Protein AF-A0A7C2Y755-F1 (afdb_monomer)

Radius of gyration: 30.46 Å; Cα contacts (8 Å, |Δi|>4): 102; chains: 1; bounding box: 66×28×91 Å

Foldseek 3Di:
DDDDDDDDDDDDDDDDDDPDPPDDPDDPPPPPVPPPPPQQALQNVCVVVVVCVALNDPSPGDLQAHRLPQVLVPDDLVCVLVCQQCVPVVCVVDPVSVVRPVSNPPRDRDHPNVDDPSNSSNNSVVSNVD

Solvent-accessible surface area (backbone atoms only — not comparable to full-atom values): 8254 Å² total; per-residue (Å²): 135,92,84,85,86,81,83,86,83,82,82,88,82,88,87,81,91,77,96,79,87,81,74,75,78,84,75,65,98,74,63,76,86,73,64,70,83,70,80,63,48,39,67,53,48,39,59,76,69,47,48,38,80,30,18,18,75,95,28,68,24,45,91,57,26,66,53,44,57,56,35,50,83,81,44,54,82,86,52,47,62,57,37,46,37,35,36,70,64,49,31,75,79,32,70,68,47,42,57,53,45,62,75,27,60,91,54,71,78,73,62,48,64,85,53,52,69,70,54,48,52,46,30,52,59,49,43,50,74,67

Sequence (130 aa):
MRVARNLAGGMALAVVMACAQNQPPARPFNSRADAGAQSLTAKGIYEEWGCGTCHGANGAGSPQGPALKNLAAHWQREALPGYLKAPAAARAGDERLKKLSQRYYPITMPAFDSLDRTALETLVDSLLTW

Secondary structure (DSSP, 8-state):
---PPP----------------------TT-GGG-------HHHHHHHTTTHHHH-GGG--BTTB---TTGGGT--TTTHHHHHH-HHHHHHH-HHHHHHHHHTTT--PPP-TTS-HHHHHHHHHHHTT-

Structure (mmCIF, N/CA/C/O backbone):
data_AF-A0A7C2Y755-F1
#
_entry.id   AF-A0A7C2Y755-F1
#
loop_
_atom_site.group_PDB
_atom_site.id
_atom_site.type_symbol
_atom_site.label_atom_id
_atom_site.label_alt_id
_atom_site.label_comp_id
_atom_site.label_asym_id
_atom_site.label_entity_id
_atom_site.label_seq_id
_atom_site.pdbx_PDB_ins_code
_atom_site.Cartn_x
_atom_site.Cartn_y
_atom_site.Cartn_z
_atom_site.occupancy
_atom_site.B_iso_or_equiv
_atom_site.auth_seq_id
_atom_site.auth_comp_id
_atom_site.auth_asym_id
_atom_site.auth_atom_id
_atom_site.pdbx_PDB_model_num
ATOM 1 N N . MET A 1 1 ? 52.361 -6.422 76.709 1.00 41.31 1 MET A N 1
ATOM 2 C CA . MET A 1 1 ? 52.195 -6.567 75.245 1.00 41.31 1 MET A CA 1
ATOM 3 C C . MET A 1 1 ? 51.026 -7.508 74.976 1.00 41.31 1 MET A C 1
ATOM 5 O O . MET A 1 1 ? 50.787 -8.402 75.771 1.00 41.31 1 MET A O 1
ATOM 9 N N . ARG A 1 2 ? 50.267 -7.189 73.924 1.00 47.16 2 ARG A N 1
ATOM 10 C CA . ARG A 1 2 ? 48.987 -7.740 73.433 1.00 47.16 2 ARG A CA 1
ATOM 11 C C . ARG A 1 2 ? 48.885 -9.275 73.453 1.00 47.16 2 ARG A C 1
ATOM 13 O O . ARG A 1 2 ? 49.845 -9.884 73.017 1.00 47.16 2 ARG A O 1
ATOM 20 N N . VAL A 1 3 ? 47.707 -9.833 73.776 1.00 47.28 3 VAL A N 1
ATOM 21 C CA . VAL A 1 3 ? 46.895 -10.704 72.882 1.00 47.28 3 VAL A CA 1
ATOM 22 C C . VAL A 1 3 ? 45.419 -10.618 73.320 1.00 47.28 3 VAL A C 1
ATOM 24 O O . VAL A 1 3 ? 45.111 -10.615 74.509 1.00 47.28 3 VAL A O 1
ATOM 27 N N . ALA A 1 4 ? 44.530 -10.449 72.339 1.00 45.28 4 ALA A N 1
ATOM 28 C CA . ALA A 1 4 ? 43.123 -10.077 72.464 1.00 45.28 4 ALA A CA 1
ATOM 29 C C . ALA A 1 4 ? 42.179 -11.258 72.778 1.00 45.28 4 ALA A C 1
ATOM 31 O O . ALA A 1 4 ? 42.452 -12.404 72.433 1.00 45.28 4 ALA A O 1
ATOM 32 N N . ARG A 1 5 ? 41.057 -10.930 73.438 1.00 51.47 5 ARG A N 1
ATOM 33 C CA . ARG A 1 5 ? 39.976 -11.826 73.888 1.00 51.47 5 ARG A CA 1
ATOM 34 C C . ARG A 1 5 ? 39.064 -12.246 72.730 1.00 51.47 5 ARG A C 1
ATOM 36 O O . ARG A 1 5 ? 38.705 -11.421 71.895 1.00 51.47 5 ARG A O 1
ATOM 43 N N . ASN A 1 6 ? 38.679 -13.522 72.745 1.00 40.22 6 ASN A N 1
ATOM 44 C CA . ASN A 1 6 ? 37.761 -14.152 71.800 1.00 40.22 6 ASN A CA 1
ATOM 45 C C . ASN A 1 6 ? 36.290 -13.756 72.011 1.00 40.22 6 ASN A C 1
ATOM 47 O O . ASN A 1 6 ? 35.878 -13.324 73.087 1.00 40.22 6 ASN A O 1
ATOM 51 N N . LEU A 1 7 ? 35.563 -13.943 70.911 1.00 48.41 7 LEU A N 1
ATOM 52 C CA . LEU A 1 7 ? 34.204 -13.567 70.547 1.00 48.41 7 LEU A CA 1
ATOM 53 C C . LEU A 1 7 ? 33.120 -13.714 71.630 1.00 48.41 7 LEU A C 1
ATOM 55 O O . LEU A 1 7 ? 32.963 -14.761 72.255 1.00 48.41 7 LEU A O 1
ATOM 59 N N . ALA A 1 8 ? 32.305 -12.662 71.740 1.00 46.12 8 ALA A N 1
ATOM 60 C CA . ALA A 1 8 ? 31.021 -12.655 72.423 1.00 46.12 8 ALA A CA 1
ATOM 61 C C . ALA A 1 8 ? 29.944 -13.335 71.561 1.00 46.12 8 ALA A C 1
ATOM 63 O O . ALA A 1 8 ? 29.762 -12.994 70.391 1.00 46.12 8 ALA A O 1
ATOM 64 N N . GLY A 1 9 ? 29.223 -14.278 72.166 1.00 39.53 9 GLY A N 1
ATOM 65 C CA . GLY A 1 9 ? 27.910 -14.721 71.710 1.00 39.53 9 GLY A CA 1
ATOM 66 C C . GLY A 1 9 ? 26.788 -13.907 72.361 1.00 39.53 9 GLY A C 1
ATOM 67 O O . GLY A 1 9 ? 27.020 -13.193 73.334 1.00 39.53 9 GLY A O 1
ATOM 68 N N . GLY A 1 10 ? 25.565 -14.085 71.853 1.00 39.84 10 GLY A N 1
ATOM 69 C CA . GLY A 1 10 ? 24.343 -13.804 72.618 1.00 39.84 10 GLY A CA 1
ATOM 70 C C . GLY A 1 10 ? 23.380 -12.770 72.033 1.00 39.84 10 GLY A C 1
ATOM 71 O O . GLY A 1 10 ? 23.304 -11.659 72.527 1.00 39.84 10 GLY A O 1
ATOM 72 N N . MET A 1 11 ? 22.640 -13.184 71.000 1.00 45.84 11 MET A N 1
ATOM 73 C CA . MET A 1 11 ? 21.167 -13.244 70.942 1.00 45.84 11 MET A CA 1
ATOM 74 C C . MET A 1 11 ? 20.287 -12.056 71.409 1.00 45.84 11 MET A C 1
ATOM 76 O O . MET A 1 11 ? 20.231 -11.736 72.590 1.00 45.84 11 MET A O 1
ATOM 80 N N . ALA A 1 12 ? 19.410 -11.653 70.468 1.00 46.47 12 ALA A N 1
ATOM 81 C CA . ALA A 1 12 ? 18.065 -11.068 70.630 1.00 46.47 12 ALA A CA 1
ATOM 82 C C . ALA A 1 12 ? 17.986 -9.620 71.171 1.00 46.47 12 ALA A C 1
ATOM 84 O O . ALA A 1 12 ? 18.819 -9.188 71.943 1.00 46.47 12 ALA A O 1
ATOM 85 N N . LEU A 1 13 ? 17.030 -8.766 70.801 1.00 46.03 13 LEU A N 1
ATOM 86 C CA . LEU A 1 13 ? 15.632 -8.959 70.430 1.00 46.03 13 LEU A CA 1
ATOM 87 C C . LEU A 1 13 ? 15.156 -7.708 69.642 1.00 46.03 13 LEU A C 1
ATOM 89 O O . LEU A 1 13 ? 15.768 -6.648 69.722 1.00 46.03 13 LEU A O 1
ATOM 93 N N . ALA A 1 14 ? 14.071 -7.877 68.886 1.00 52.50 14 ALA A N 1
ATOM 94 C CA . ALA A 1 14 ? 13.367 -6.944 67.997 1.00 52.50 14 ALA A CA 1
ATOM 95 C C . ALA A 1 14 ? 13.251 -5.463 68.423 1.00 52.50 14 ALA A C 1
ATOM 97 O O . ALA A 1 14 ? 13.176 -5.174 69.612 1.00 52.50 14 ALA A O 1
ATOM 98 N N . VAL A 1 15 ? 13.062 -4.566 67.436 1.00 50.28 15 VAL A N 1
ATOM 99 C CA . VAL A 1 15 ? 11.902 -3.643 67.327 1.00 50.28 15 VAL A CA 1
ATOM 100 C C . VAL A 1 15 ? 12.012 -2.752 66.064 1.00 50.28 15 VAL A C 1
ATOM 102 O O . VAL A 1 15 ? 13.101 -2.371 65.653 1.00 50.28 15 VAL A O 1
ATOM 105 N N . VAL A 1 16 ? 10.839 -2.459 65.479 1.00 53.97 16 VAL A N 1
ATOM 106 C CA . VAL A 1 16 ? 10.461 -1.473 64.433 1.00 53.97 16 VAL A CA 1
ATOM 107 C C . VAL A 1 16 ? 10.898 -1.648 62.962 1.00 53.97 16 VAL A C 1
ATOM 109 O O . VAL A 1 16 ? 11.884 -1.110 62.481 1.00 53.97 16 VAL A O 1
ATOM 112 N N . MET A 1 17 ? 10.032 -2.321 62.197 1.00 56.97 17 MET A N 1
ATOM 113 C CA . MET A 1 17 ? 9.113 -1.683 61.234 1.00 56.97 17 MET A CA 1
ATOM 114 C C . MET A 1 17 ? 9.602 -0.393 60.537 1.00 56.97 17 MET A C 1
ATOM 116 O O . MET A 1 17 ? 9.422 0.708 61.049 1.00 56.97 17 MET A O 1
ATOM 120 N N . ALA A 1 18 ? 10.083 -0.533 59.300 1.00 49.78 18 ALA A N 1
ATOM 121 C CA . ALA A 1 18 ? 10.027 0.522 58.290 1.00 49.78 18 ALA A CA 1
ATOM 122 C C . ALA A 1 18 ? 9.823 -0.105 56.901 1.00 49.78 18 ALA A C 1
ATOM 124 O O . ALA A 1 18 ? 10.747 -0.616 56.268 1.00 49.78 18 ALA A O 1
ATOM 125 N N . CYS A 1 19 ? 8.575 -0.077 56.434 1.00 49.06 19 CYS A N 1
ATOM 126 C CA . CYS A 1 19 ? 8.220 -0.315 55.043 1.00 49.06 19 CYS A CA 1
ATOM 127 C C . CYS A 1 19 ? 8.788 0.830 54.193 1.00 49.06 19 CYS A C 1
ATOM 129 O O . CYS A 1 19 ? 8.188 1.897 54.127 1.00 49.06 19 CYS A O 1
ATOM 131 N N . ALA A 1 20 ? 9.937 0.632 53.552 1.00 58.41 20 ALA A N 1
ATOM 132 C CA . ALA A 1 20 ? 10.435 1.548 52.526 1.00 58.41 20 ALA A CA 1
ATOM 133 C C . ALA A 1 20 ? 11.322 0.812 51.514 1.00 58.41 20 ALA A C 1
ATOM 135 O O . ALA A 1 20 ? 12.479 1.150 51.302 1.00 58.41 20 ALA A O 1
ATOM 136 N N . GLN A 1 21 ? 10.769 -0.220 50.882 1.00 60.09 21 GLN A N 1
ATOM 137 C CA . GLN A 1 21 ? 11.301 -0.761 49.633 1.00 60.09 21 GLN A CA 1
ATOM 138 C C . GLN A 1 21 ? 10.159 -0.781 48.627 1.00 60.09 21 GLN A C 1
ATOM 140 O O . GLN A 1 21 ? 9.578 -1.817 48.330 1.00 60.09 21 GLN A O 1
ATOM 145 N N . ASN A 1 22 ? 9.791 0.408 48.155 1.00 61.28 22 ASN A N 1
ATOM 146 C CA . ASN A 1 22 ? 8.953 0.544 46.973 1.00 61.28 22 ASN A CA 1
ATOM 147 C C . ASN A 1 22 ? 9.632 1.485 45.980 1.00 61.28 22 ASN A C 1
ATOM 149 O O . ASN A 1 22 ? 9.126 2.554 45.649 1.00 61.28 22 ASN A O 1
ATOM 153 N N . GLN A 1 23 ? 10.832 1.100 45.549 1.00 61.12 23 GLN A N 1
ATOM 154 C CA . GLN A 1 23 ? 11.401 1.643 44.325 1.00 61.12 23 GLN A CA 1
ATOM 155 C C . GLN A 1 23 ? 10.918 0.741 43.184 1.00 61.12 23 GLN A C 1
ATOM 157 O O . GLN A 1 23 ? 11.340 -0.417 43.130 1.00 61.12 23 GLN A O 1
ATOM 162 N N . PRO A 1 24 ? 10.021 1.205 42.291 1.00 62.00 24 PRO A N 1
ATOM 163 C CA . PRO A 1 24 ? 9.752 0.461 41.070 1.00 62.00 24 PRO A CA 1
ATOM 164 C C . PRO A 1 24 ? 11.059 0.356 40.269 1.00 62.00 24 PRO A C 1
ATOM 166 O O . PRO A 1 24 ? 11.867 1.294 40.303 1.00 62.00 24 PRO A O 1
ATOM 169 N N . PRO A 1 25 ? 11.298 -0.759 39.557 1.00 58.16 25 PRO A N 1
ATOM 170 C CA . PRO A 1 25 ? 12.499 -0.890 38.749 1.00 58.16 25 PRO A CA 1
ATOM 171 C C . PRO A 1 25 ? 12.559 0.267 37.748 1.00 58.16 25 PRO A C 1
ATOM 173 O O . PRO A 1 25 ? 11.558 0.607 37.110 1.00 58.16 25 PRO A O 1
ATOM 176 N N . ALA A 1 26 ? 13.737 0.880 37.632 1.00 58.91 26 ALA A N 1
ATOM 177 C CA . ALA A 1 26 ? 14.008 1.895 36.627 1.00 58.91 26 ALA A CA 1
ATOM 178 C C . ALA A 1 26 ? 13.630 1.336 35.247 1.00 58.91 26 ALA A C 1
ATOM 180 O O . ALA A 1 26 ? 14.226 0.367 34.773 1.00 58.91 26 ALA A O 1
ATOM 181 N N . ARG A 1 27 ? 12.600 1.919 34.622 1.00 59.12 27 ARG A N 1
ATOM 182 C CA . ARG A 1 27 ? 12.167 1.527 33.279 1.00 59.12 27 ARG A CA 1
ATOM 183 C C . ARG A 1 27 ? 13.271 1.918 32.291 1.00 59.12 27 ARG A C 1
ATOM 185 O O . ARG A 1 27 ? 13.648 3.092 32.266 1.00 59.12 27 ARG A O 1
ATOM 192 N N . PRO A 1 28 ? 13.784 1.003 31.450 1.00 57.03 28 PRO A N 1
ATOM 193 C CA . PRO A 1 28 ? 14.632 1.410 30.343 1.00 57.03 28 PRO A CA 1
ATOM 194 C C . PRO A 1 28 ? 13.817 2.304 29.400 1.00 57.03 28 PRO A C 1
ATOM 196 O O . PRO A 1 28 ? 12.655 2.011 29.098 1.00 57.03 28 PRO A O 1
ATOM 199 N N . PHE A 1 29 ? 14.454 3.372 28.912 1.00 57.47 29 PHE A N 1
ATOM 200 C CA . PHE A 1 29 ? 13.921 4.417 28.017 1.00 57.47 29 PHE A CA 1
ATOM 201 C C . PHE A 1 29 ? 13.433 3.913 26.640 1.00 57.47 29 PHE A C 1
ATOM 203 O O . PHE A 1 29 ? 13.236 4.697 25.719 1.00 57.47 29 PHE A O 1
ATOM 210 N N . ASN A 1 30 ? 13.231 2.605 26.480 1.00 61.75 30 ASN A N 1
ATOM 211 C CA . ASN A 1 30 ? 12.772 1.972 25.250 1.00 61.75 30 ASN A CA 1
ATOM 212 C C . ASN A 1 30 ? 11.745 0.856 25.510 1.00 61.75 30 ASN A C 1
ATOM 214 O O . ASN A 1 30 ? 11.715 -0.167 24.829 1.00 61.75 30 ASN A O 1
ATOM 218 N N . SER A 1 31 ? 10.867 1.057 26.493 1.00 53.88 31 SER A N 1
ATOM 219 C CA . SER A 1 31 ? 9.735 0.159 26.737 1.00 53.88 31 SER A CA 1
ATOM 220 C C . SER A 1 31 ? 8.588 0.463 25.759 1.00 53.88 31 SER A C 1
ATOM 222 O O . SER A 1 31 ? 7.563 1.012 26.144 1.00 53.88 31 SER A O 1
ATOM 224 N N . ARG A 1 32 ? 8.746 0.080 24.480 1.00 59.81 32 ARG A N 1
ATOM 225 C CA . ARG A 1 32 ? 7.647 0.040 23.481 1.00 59.81 3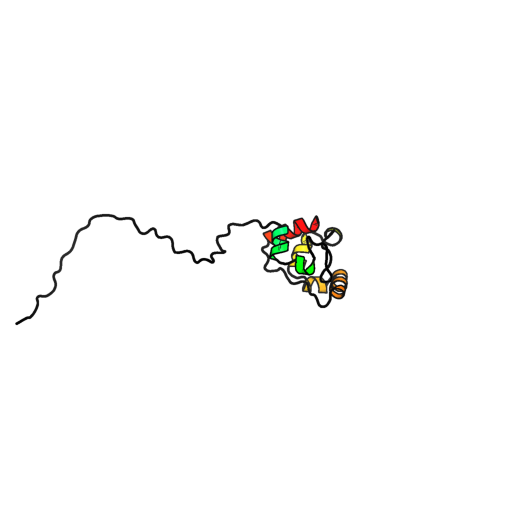2 ARG A CA 1
ATOM 226 C C . ARG A 1 32 ? 6.550 -0.984 23.824 1.00 59.81 32 ARG A C 1
ATOM 228 O O . ARG A 1 32 ? 5.559 -1.074 23.112 1.00 59.81 32 ARG A O 1
ATOM 235 N N . ALA A 1 33 ? 6.719 -1.746 24.902 1.00 53.72 33 ALA A N 1
ATOM 236 C CA . ALA A 1 33 ? 5.794 -2.790 25.331 1.00 53.72 33 ALA A CA 1
ATOM 237 C C . ALA A 1 33 ? 4.587 -2.276 26.146 1.00 53.72 33 ALA A C 1
ATOM 239 O O . ALA A 1 33 ? 3.652 -3.035 26.357 1.00 53.72 33 ALA A O 1
ATOM 240 N N . ASP A 1 34 ? 4.584 -1.004 26.563 1.00 46.31 34 ASP A N 1
ATOM 241 C CA . ASP A 1 34 ? 3.490 -0.369 27.324 1.00 46.31 34 ASP A CA 1
ATOM 242 C C . ASP A 1 34 ? 2.773 0.734 26.515 1.00 46.31 34 ASP A C 1
ATOM 244 O O . ASP A 1 34 ? 2.103 1.607 27.068 1.00 46.31 34 ASP A O 1
ATOM 248 N N . ALA A 1 35 ? 2.884 0.717 25.183 1.00 49.62 35 ALA A N 1
ATOM 249 C CA . ALA A 1 35 ? 1.932 1.428 24.338 1.00 49.62 35 ALA A CA 1
ATOM 250 C C . ALA A 1 35 ? 0.647 0.592 24.301 1.00 49.62 35 ALA A C 1
ATOM 252 O O . ALA A 1 35 ? 0.442 -0.206 23.389 1.00 49.62 35 ALA A O 1
ATOM 253 N N . GLY A 1 36 ? -0.185 0.721 25.340 1.00 46.53 36 GLY A N 1
ATOM 254 C CA . GLY A 1 36 ? -1.511 0.113 25.372 1.00 46.53 36 GLY A CA 1
ATOM 255 C C . GLY A 1 36 ? -2.218 0.392 24.053 1.00 46.53 36 GLY A C 1
ATOM 256 O O . GLY A 1 36 ? -2.355 1.559 23.709 1.00 46.53 36 GLY A O 1
ATOM 257 N N . ALA A 1 37 ? -2.545 -0.681 23.322 1.00 52.31 37 ALA A N 1
ATOM 258 C CA . ALA A 1 37 ? -3.266 -0.732 22.050 1.00 52.31 37 ALA A CA 1
ATOM 259 C C . ALA A 1 37 ? -3.658 0.649 21.499 1.00 52.31 37 ALA A C 1
ATOM 261 O O . ALA A 1 37 ? -4.819 1.053 21.562 1.00 52.31 37 ALA A O 1
ATOM 262 N N . GLN A 1 38 ? -2.685 1.402 20.984 1.00 55.03 38 GLN A N 1
ATOM 263 C CA . GLN A 1 38 ? -3.006 2.615 20.254 1.00 55.03 38 GLN A CA 1
ATOM 264 C C . GLN A 1 38 ? -3.597 2.116 18.947 1.00 55.03 38 GLN A C 1
ATOM 266 O O . GLN A 1 38 ? -2.886 1.552 18.117 1.00 55.03 38 GLN A O 1
ATOM 271 N N . SER A 1 39 ? -4.916 2.238 18.801 1.00 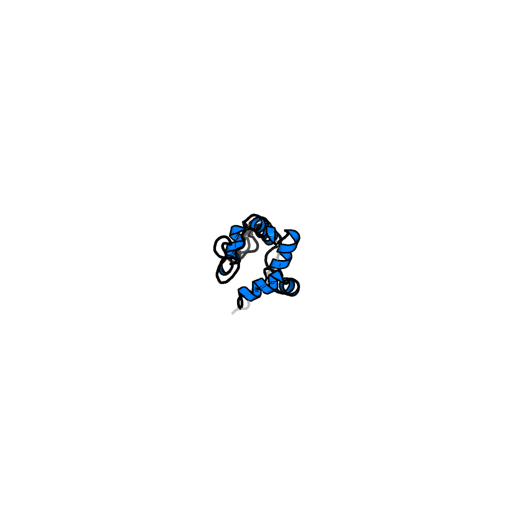60.53 39 SER A N 1
ATOM 272 C CA . SER A 1 39 ? -5.588 1.971 17.539 1.00 60.53 39 SER A CA 1
ATOM 273 C C . SER A 1 39 ? -5.050 2.975 16.524 1.00 60.53 39 SER A C 1
ATOM 275 O O . SER A 1 39 ? -5.495 4.125 16.473 1.00 60.53 39 SER A O 1
ATOM 277 N N . LEU A 1 40 ? -4.030 2.575 15.769 1.00 81.44 40 LEU A N 1
ATOM 278 C CA . LEU A 1 40 ? -3.491 3.401 14.705 1.00 81.44 40 LEU A CA 1
ATOM 279 C C . LEU A 1 40 ? -4.610 3.627 13.687 1.00 81.44 40 LEU A C 1
ATOM 281 O O . LEU A 1 40 ? -5.272 2.690 13.241 1.00 81.44 40 LEU A O 1
ATOM 285 N N . THR A 1 41 ? -4.849 4.889 13.338 1.00 94.19 41 THR A N 1
ATOM 286 C CA . THR A 1 41 ? -5.779 5.213 12.253 1.00 94.19 41 THR A CA 1
ATOM 287 C C . THR A 1 41 ? -5.227 4.660 10.942 1.00 94.19 41 THR A C 1
ATOM 289 O O . THR A 1 41 ? -4.012 4.600 10.765 1.00 94.19 41 THR A O 1
ATOM 292 N N . ALA A 1 42 ? -6.085 4.322 9.979 1.00 94.88 42 ALA A N 1
ATOM 293 C CA . ALA A 1 42 ? -5.614 3.841 8.678 1.00 94.88 42 ALA A CA 1
ATOM 294 C C . ALA A 1 42 ? -4.653 4.820 7.985 1.00 94.88 42 ALA A C 1
ATOM 296 O O . ALA A 1 42 ? -3.677 4.395 7.373 1.00 94.88 42 ALA A O 1
ATOM 297 N N . LYS A 1 43 ? -4.882 6.133 8.133 1.00 95.38 43 LYS A N 1
ATOM 298 C CA . LYS A 1 43 ? -3.952 7.164 7.655 1.00 95.38 43 LYS A CA 1
ATOM 299 C C . LYS A 1 43 ? -2.599 7.080 8.367 1.00 95.38 43 LYS A C 1
ATOM 301 O O . LYS A 1 43 ? -1.573 7.125 7.701 1.00 95.38 43 LYS A O 1
ATOM 306 N N . GLY A 1 44 ? -2.601 6.929 9.691 1.00 95.69 44 GLY A N 1
ATOM 307 C CA . GLY A 1 44 ? -1.374 6.754 10.469 1.00 95.69 44 GLY A CA 1
ATOM 308 C C . GLY A 1 44 ? -0.592 5.518 10.029 1.00 95.69 44 GLY A C 1
ATOM 309 O O . GLY A 1 44 ? 0.603 5.616 9.786 1.00 95.69 44 GLY A O 1
ATOM 310 N N . ILE A 1 45 ? -1.279 4.392 9.811 1.00 96.19 45 ILE A N 1
ATOM 311 C CA . ILE A 1 45 ? -0.661 3.157 9.305 1.00 96.19 45 ILE A CA 1
ATOM 312 C C . ILE A 1 45 ? -0.071 3.387 7.908 1.00 96.19 45 ILE A C 1
ATOM 314 O O . ILE A 1 45 ? 1.074 3.025 7.663 1.00 96.19 45 ILE A O 1
ATOM 318 N N . TYR A 1 46 ? -0.821 4.025 7.005 1.00 97.06 46 TYR A N 1
ATOM 319 C CA . TYR A 1 46 ? -0.368 4.337 5.646 1.00 97.06 46 TYR A CA 1
ATOM 320 C C . TYR A 1 46 ? 0.916 5.183 5.624 1.00 97.06 46 TYR A C 1
ATOM 322 O O . TYR A 1 46 ? 1.791 4.980 4.778 1.00 97.06 46 TYR A O 1
ATOM 330 N N . GLU A 1 47 ? 1.021 6.143 6.541 1.00 95.81 47 GLU A N 1
ATOM 331 C CA . GLU A 1 47 ? 2.176 7.033 6.665 1.00 95.81 47 GLU A CA 1
ATOM 332 C C . GLU A 1 47 ? 3.361 6.339 7.344 1.00 95.81 47 GLU A C 1
ATOM 334 O O . GLU A 1 47 ? 4.465 6.364 6.805 1.00 95.81 47 GLU A O 1
ATOM 339 N N . GLU A 1 48 ? 3.132 5.674 8.478 1.00 94.81 48 GLU A N 1
ATOM 340 C CA . GLU A 1 48 ? 4.169 4.992 9.262 1.00 94.81 48 GLU A CA 1
ATOM 341 C C . GLU A 1 48 ? 4.825 3.848 8.482 1.00 94.81 48 GLU A C 1
ATOM 343 O O . GLU A 1 48 ? 6.044 3.690 8.515 1.00 94.81 48 GLU A O 1
ATOM 348 N N . TRP A 1 49 ? 4.034 3.097 7.714 1.00 95.62 49 TRP A N 1
ATOM 349 C CA . TRP A 1 49 ? 4.527 2.003 6.874 1.00 95.62 49 TRP A CA 1
ATOM 350 C C . TRP A 1 49 ? 5.010 2.465 5.495 1.00 95.62 49 TRP A C 1
ATOM 352 O O . TRP A 1 49 ? 5.338 1.642 4.638 1.00 95.62 49 TRP A O 1
ATOM 362 N N . GLY A 1 50 ? 5.072 3.780 5.261 1.00 96.25 50 GLY A N 1
ATOM 363 C CA . GLY A 1 50 ? 5.690 4.362 4.072 1.00 96.25 50 GLY A CA 1
ATOM 364 C C . GLY A 1 50 ? 4.960 4.061 2.763 1.00 96.25 50 GLY A C 1
ATOM 365 O O . GLY A 1 50 ? 5.560 4.194 1.693 1.00 96.25 50 GLY A O 1
ATOM 366 N N . CYS A 1 51 ? 3.675 3.693 2.810 1.00 97.56 51 CYS A N 1
ATOM 367 C CA . CYS A 1 51 ? 2.885 3.329 1.631 1.00 97.56 51 CYS A CA 1
ATOM 368 C C . CYS A 1 51 ? 2.872 4.458 0.585 1.00 97.56 51 CYS A C 1
ATOM 370 O O . CYS A 1 51 ? 2.940 4.211 -0.623 1.00 97.56 51 CYS A O 1
ATOM 372 N N . GLY A 1 52 ? 2.856 5.709 1.058 1.00 97.12 52 GLY A N 1
ATOM 373 C CA . GLY A 1 52 ? 2.862 6.909 0.224 1.00 97.12 52 GLY A CA 1
ATOM 374 C C . GLY A 1 52 ? 4.117 7.111 -0.624 1.00 97.12 52 GLY A C 1
ATOM 375 O O . GLY A 1 52 ? 4.039 7.800 -1.638 1.00 97.12 52 GLY A O 1
ATOM 376 N N . THR A 1 53 ? 5.238 6.469 -0.285 1.00 97.00 53 THR A N 1
ATOM 377 C CA . THR A 1 53 ? 6.477 6.540 -1.080 1.00 97.00 53 THR A CA 1
ATOM 378 C C . THR A 1 53 ? 6.254 6.043 -2.508 1.00 97.00 53 THR A C 1
ATOM 380 O O . THR A 1 53 ? 6.751 6.643 -3.460 1.00 97.00 53 THR A O 1
ATOM 383 N N . CYS A 1 54 ? 5.455 4.983 -2.663 1.00 98.25 54 CYS A N 1
ATOM 384 C CA . CYS A 1 54 ? 5.153 4.391 -3.965 1.00 98.25 54 CYS A CA 1
ATOM 385 C C . CYS A 1 54 ? 3.737 4.723 -4.441 1.00 98.25 54 CYS A C 1
ATOM 387 O O . CYS A 1 54 ? 3.522 4.959 -5.628 1.00 98.25 54 CYS A O 1
ATOM 389 N N . HIS A 1 55 ? 2.766 4.783 -3.533 1.0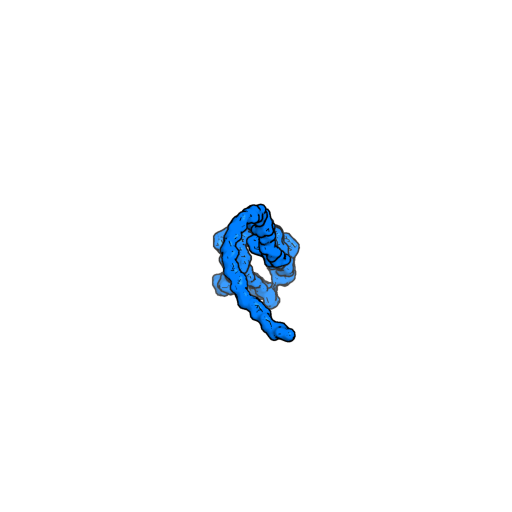0 97.88 55 HIS A N 1
ATOM 390 C CA . HIS A 1 55 ? 1.363 5.017 -3.879 1.00 97.88 55 HIS A CA 1
ATOM 391 C C . HIS A 1 55 ? 0.942 6.491 -3.800 1.00 97.88 55 HIS A C 1
ATOM 393 O O . HIS A 1 55 ? -0.230 6.807 -3.991 1.00 97.88 55 HIS A O 1
ATOM 399 N N . GLY A 1 56 ? 1.883 7.405 -3.554 1.00 97.44 56 GLY A N 1
ATOM 400 C CA . GLY A 1 56 ? 1.639 8.844 -3.494 1.00 97.44 56 GLY A CA 1
ATOM 401 C C . GLY A 1 56 ? 0.903 9.294 -2.229 1.00 97.44 56 GLY A C 1
ATOM 402 O O . GLY A 1 56 ? 0.456 8.493 -1.403 1.00 97.44 56 GLY A O 1
ATOM 403 N N . ALA A 1 57 ? 0.752 10.608 -2.068 1.00 94.62 57 ALA A N 1
ATOM 404 C CA . ALA A 1 57 ? -0.039 11.166 -0.975 1.00 94.62 57 ALA A CA 1
ATOM 405 C C . ALA A 1 57 ? -1.499 10.696 -1.087 1.00 94.62 57 ALA A C 1
ATOM 407 O O . ALA A 1 57 ? -2.093 10.762 -2.164 1.00 94.62 57 ALA A O 1
ATOM 408 N N . ASN A 1 58 ? -2.074 10.208 0.018 1.00 91.88 58 ASN A N 1
ATOM 409 C CA . ASN A 1 58 ? -3.462 9.724 0.090 1.00 91.88 58 ASN A CA 1
ATOM 410 C C . ASN A 1 58 ? -3.840 8.682 -0.989 1.00 91.88 58 ASN A C 1
ATOM 412 O O . ASN A 1 58 ? -4.992 8.625 -1.428 1.00 91.88 58 ASN A O 1
ATOM 416 N N . GLY A 1 59 ? -2.870 7.893 -1.463 1.00 96.69 59 GLY A N 1
ATOM 417 C CA . GLY A 1 59 ? -3.101 6.870 -2.481 1.00 96.69 59 GLY A CA 1
ATOM 418 C C . GLY A 1 59 ? -3.341 7.414 -3.894 1.00 96.69 59 GLY A C 1
ATOM 419 O O . GLY A 1 59 ? -3.953 6.721 -4.704 1.00 96.69 59 GLY A O 1
ATOM 420 N N . ALA A 1 60 ? -2.908 8.637 -4.215 1.00 96.88 60 ALA A N 1
ATOM 421 C CA . ALA A 1 60 ? -3.103 9.243 -5.540 1.00 96.88 60 ALA A CA 1
ATOM 422 C C . ALA A 1 60 ? -2.333 8.545 -6.685 1.00 96.88 60 ALA A C 1
ATOM 424 O O . ALA A 1 60 ? -2.611 8.787 -7.858 1.00 96.88 60 ALA A O 1
ATOM 425 N N . GLY A 1 61 ? -1.390 7.665 -6.355 1.00 97.19 61 GLY A N 1
ATOM 426 C CA . GLY A 1 61 ? -0.461 7.040 -7.287 1.00 97.19 61 GLY A CA 1
ATOM 427 C C . GLY A 1 61 ? 0.793 7.880 -7.508 1.00 97.19 61 GLY A C 1
ATOM 428 O O . GLY A 1 61 ? 0.867 9.057 -7.157 1.00 97.19 61 GLY A O 1
ATOM 429 N N . SER A 1 62 ? 1.811 7.249 -8.080 1.00 97.31 62 SER A N 1
ATOM 430 C CA . SER A 1 62 ? 3.064 7.892 -8.465 1.00 97.31 62 SER A CA 1
ATOM 431 C C . SER A 1 62 ? 3.718 7.131 -9.632 1.00 97.31 62 SER A C 1
ATOM 433 O O . SER A 1 62 ? 3.245 6.061 -10.024 1.00 97.31 62 SER A O 1
ATOM 435 N N . PRO A 1 63 ? 4.842 7.613 -10.186 1.00 96.56 63 PRO A N 1
ATOM 436 C CA . PRO A 1 63 ? 5.642 6.820 -11.120 1.00 96.56 63 PRO A CA 1
ATOM 437 C C . PRO A 1 63 ? 6.157 5.490 -10.537 1.00 96.56 63 PRO A C 1
ATOM 439 O O . PRO A 1 63 ? 6.498 4.593 -11.299 1.00 96.56 63 PRO A O 1
ATOM 442 N N . GLN A 1 64 ? 6.204 5.345 -9.207 1.00 96.94 64 GLN A N 1
ATOM 443 C CA . GLN A 1 64 ? 6.688 4.143 -8.515 1.00 96.94 64 GLN A CA 1
ATOM 444 C C . GLN A 1 64 ? 5.575 3.139 -8.174 1.00 96.94 64 GLN A C 1
ATOM 446 O O . GLN A 1 64 ? 5.868 2.003 -7.808 1.00 96.94 64 GLN A O 1
ATOM 451 N N . GLY A 1 65 ? 4.302 3.528 -8.274 1.00 97.25 65 GLY A N 1
ATOM 452 C CA . GLY A 1 65 ? 3.192 2.656 -7.903 1.00 97.25 65 GLY A CA 1
ATOM 453 C C . GLY A 1 65 ? 1.821 3.209 -8.296 1.00 97.25 65 GLY A C 1
ATOM 454 O O . GLY A 1 65 ? 1.638 4.418 -8.433 1.00 97.25 65 GLY A O 1
ATOM 455 N N . PRO A 1 66 ? 0.826 2.335 -8.500 1.00 97.12 66 PRO A N 1
ATOM 456 C CA . PRO A 1 66 ? -0.500 2.741 -8.952 1.00 97.12 66 PRO A CA 1
ATOM 457 C C . PRO A 1 66 ? -1.255 3.540 -7.891 1.00 97.12 66 PRO A C 1
ATOM 459 O O . PRO A 1 66 ? -0.964 3.454 -6.698 1.00 97.12 66 PRO A O 1
ATOM 462 N N . ALA A 1 67 ? -2.271 4.279 -8.328 1.00 97.44 67 ALA A N 1
ATOM 463 C CA . ALA A 1 67 ? -3.244 4.851 -7.410 1.00 97.44 67 ALA A CA 1
ATOM 464 C C . ALA A 1 67 ? -3.991 3.742 -6.652 1.00 97.44 67 ALA A C 1
ATOM 466 O O . ALA A 1 67 ? -4.243 2.663 -7.188 1.00 97.44 67 ALA A O 1
ATOM 467 N N . LEU A 1 68 ? -4.359 4.039 -5.410 1.00 97.06 68 LEU A N 1
ATOM 468 C CA . LEU A 1 68 ? -5.153 3.184 -4.524 1.00 97.06 68 LEU A CA 1
ATOM 469 C C . LEU A 1 68 ? -6.624 3.618 -4.476 1.00 97.06 68 LEU A C 1
ATOM 471 O O . LEU A 1 68 ? -7.369 3.222 -3.589 1.00 97.06 68 LEU A O 1
ATOM 475 N N . LYS A 1 69 ? -7.039 4.454 -5.428 1.00 93.94 69 LYS A N 1
ATOM 476 C CA . LYS A 1 69 ? -8.421 4.906 -5.586 1.00 93.94 69 LYS A CA 1
ATOM 477 C C . LYS A 1 69 ? -9.272 3.815 -6.218 1.00 93.94 69 LYS A C 1
ATOM 479 O O . LYS A 1 69 ? -8.808 3.139 -7.137 1.00 93.94 69 LYS A O 1
ATOM 484 N N . ASN A 1 70 ? -10.512 3.669 -5.751 1.00 92.94 70 ASN A N 1
ATOM 485 C CA . ASN A 1 70 ? -11.464 2.670 -6.246 1.00 92.94 70 ASN A CA 1
ATOM 486 C C . ASN A 1 70 ? -10.946 1.219 -6.149 1.00 92.94 70 ASN A C 1
ATOM 488 O O . ASN A 1 70 ? -11.234 0.388 -7.014 1.00 92.94 70 ASN A O 1
ATOM 492 N N . LEU A 1 71 ? -10.187 0.887 -5.097 1.00 94.50 71 LEU A N 1
ATOM 493 C CA . LEU A 1 71 ? -9.644 -0.464 -4.884 1.00 94.50 71 LEU A CA 1
ATOM 494 C C . LEU A 1 71 ? -10.726 -1.556 -4.895 1.00 94.50 71 LEU A C 1
ATOM 496 O O . LEU A 1 71 ? -10.472 -2.647 -5.407 1.00 94.50 71 LEU A O 1
ATOM 500 N N . ALA A 1 72 ? -11.932 -1.250 -4.406 1.00 94.75 72 ALA A N 1
ATOM 501 C CA . ALA A 1 72 ? -13.070 -2.171 -4.373 1.00 94.75 72 ALA A CA 1
ATOM 502 C C . ALA A 1 72 ? -13.506 -2.684 -5.762 1.00 94.75 72 ALA A C 1
ATOM 504 O O . ALA A 1 72 ? -14.139 -3.729 -5.860 1.00 94.75 72 ALA A O 1
ATOM 505 N N . ALA A 1 73 ? -13.123 -2.012 -6.856 1.00 94.62 73 ALA A N 1
ATOM 506 C CA . ALA A 1 73 ? -13.369 -2.509 -8.214 1.00 94.62 73 ALA A CA 1
ATOM 507 C C . ALA A 1 73 ? -12.525 -3.750 -8.571 1.00 94.62 73 ALA A C 1
ATOM 509 O O . ALA A 1 73 ? -12.815 -4.450 -9.542 1.00 94.62 73 ALA A O 1
ATOM 510 N N . HIS A 1 74 ? -11.452 -4.009 -7.820 1.00 93.62 74 HIS A N 1
ATOM 511 C CA . HIS A 1 74 ? -10.488 -5.072 -8.107 1.00 93.62 74 HIS A CA 1
ATOM 512 C C . HIS A 1 74 ? -10.187 -5.980 -6.916 1.00 93.62 74 HIS A C 1
ATOM 514 O O . HIS A 1 74 ? -9.513 -6.996 -7.092 1.00 93.62 74 HIS A O 1
ATOM 520 N N . TRP A 1 75 ? -10.645 -5.617 -5.721 1.00 95.81 75 TRP A N 1
ATOM 521 C CA . TRP A 1 75 ? -10.333 -6.313 -4.484 1.00 95.81 75 TRP A CA 1
ATOM 522 C C . TRP A 1 75 ? -11.579 -6.524 -3.643 1.00 95.81 75 TRP A C 1
ATOM 524 O O . TRP A 1 75 ? -12.360 -5.600 -3.441 1.00 95.81 75 TRP A O 1
ATOM 534 N N . GLN A 1 76 ? -11.693 -7.735 -3.106 1.00 95.38 76 GLN A N 1
ATOM 535 C CA . GLN A 1 76 ? -12.603 -8.043 -2.010 1.00 95.38 76 GLN A CA 1
ATOM 536 C C . GLN A 1 76 ? -11.871 -7.900 -0.680 1.00 95.38 76 GLN A C 1
ATOM 538 O O . GLN A 1 76 ? -10.651 -8.111 -0.611 1.00 95.38 76 GLN A O 1
ATOM 543 N N . ARG A 1 77 ? -12.619 -7.573 0.377 1.00 96.69 77 ARG A N 1
ATOM 544 C CA . ARG A 1 77 ? -12.053 -7.346 1.708 1.00 96.69 77 ARG A CA 1
ATOM 545 C C . ARG A 1 77 ? -11.292 -8.554 2.236 1.00 96.69 77 ARG A C 1
ATOM 547 O O . ARG A 1 77 ? -10.230 -8.386 2.815 1.00 96.69 77 ARG A O 1
ATOM 554 N N . GLU A 1 78 ? -11.765 -9.759 1.959 1.00 96.31 78 GLU A N 1
ATOM 555 C CA . GLU A 1 78 ? -11.174 -11.003 2.451 1.00 96.31 78 GLU A CA 1
ATOM 556 C C . GLU A 1 78 ? -9.849 -11.338 1.746 1.00 96.31 78 GLU A C 1
ATOM 558 O O . GLU A 1 78 ? -8.992 -12.019 2.308 1.00 96.31 78 GLU A O 1
ATOM 563 N N . ALA A 1 79 ? -9.657 -10.856 0.513 1.00 95.00 79 ALA A N 1
ATOM 564 C CA . ALA A 1 79 ? -8.489 -11.176 -0.308 1.00 95.00 79 ALA A CA 1
ATOM 565 C C . ALA A 1 79 ? -7.331 -10.178 -0.131 1.00 95.00 79 ALA A C 1
ATOM 567 O O . ALA A 1 79 ? -6.159 -10.554 -0.240 1.00 95.00 79 ALA A O 1
ATOM 568 N N . LEU A 1 80 ? -7.640 -8.905 0.138 1.00 96.62 80 LEU A N 1
ATOM 569 C CA . LEU A 1 80 ? -6.639 -7.838 0.189 1.00 96.62 80 LEU A CA 1
ATOM 570 C C . LEU A 1 80 ? -5.592 -8.013 1.316 1.00 96.62 80 LEU A C 1
ATOM 572 O O . LEU A 1 80 ? -4.407 -7.836 1.023 1.00 96.62 80 LEU A O 1
ATOM 576 N N . PRO A 1 81 ? -5.938 -8.439 2.552 1.00 96.94 81 PRO A N 1
ATOM 577 C CA . PRO A 1 81 ? -4.946 -8.717 3.592 1.00 96.94 81 PRO A CA 1
ATOM 578 C C . PRO A 1 81 ? -3.916 -9.769 3.158 1.00 96.94 81 PRO A C 1
ATOM 580 O O . PRO A 1 81 ? -2.722 -9.617 3.414 1.00 96.94 81 PRO A O 1
ATOM 583 N N . GLY A 1 82 ? -4.360 -10.820 2.459 1.00 95.75 82 GLY A N 1
ATOM 584 C CA . GLY A 1 82 ? -3.479 -11.869 1.940 1.00 95.75 82 GLY A CA 1
ATOM 585 C C . GLY A 1 82 ? -2.494 -11.340 0.897 1.00 95.75 82 GLY A C 1
ATOM 586 O O . GLY A 1 82 ? -1.305 -11.654 0.954 1.00 95.75 82 GLY A O 1
ATOM 587 N N . TYR A 1 83 ? -2.965 -10.476 -0.007 1.00 96.31 83 TYR A N 1
ATOM 588 C CA . TYR A 1 83 ? -2.097 -9.800 -0.970 1.00 96.31 83 TYR A CA 1
ATOM 589 C C . TYR A 1 83 ? -1.055 -8.907 -0.289 1.00 96.31 83 TYR A C 1
ATOM 591 O O . TYR A 1 83 ? 0.118 -8.992 -0.634 1.00 96.31 83 TYR A O 1
ATOM 599 N N . LEU A 1 84 ? -1.453 -8.089 0.693 1.00 97.12 84 LEU A N 1
ATOM 600 C CA . LEU A 1 84 ? -0.532 -7.183 1.391 1.00 97.12 84 LEU A CA 1
ATOM 601 C C . LEU A 1 84 ? 0.557 -7.941 2.166 1.00 97.12 84 LEU A C 1
ATOM 603 O O . LEU A 1 84 ? 1.701 -7.494 2.218 1.00 97.12 84 LEU A O 1
ATOM 607 N N . LYS A 1 85 ? 0.236 -9.121 2.706 1.00 96.94 85 LYS A N 1
ATOM 608 C CA . LYS A 1 85 ? 1.212 -9.989 3.379 1.00 96.94 85 LYS A CA 1
ATOM 609 C C . LYS A 1 85 ? 2.164 -10.695 2.414 1.00 96.94 85 LYS A C 1
ATOM 611 O O . LYS A 1 85 ? 3.312 -10.925 2.768 1.00 96.94 85 LYS A O 1
ATOM 616 N N . ALA A 1 86 ? 1.707 -11.057 1.216 1.00 96.06 86 ALA A N 1
ATOM 617 C CA . ALA A 1 86 ? 2.498 -11.845 0.269 1.00 96.06 86 ALA A CA 1
ATOM 618 C C . ALA A 1 86 ? 2.286 -11.415 -1.200 1.00 96.06 86 ALA A C 1
ATOM 620 O O . ALA A 1 86 ? 1.839 -12.219 -2.030 1.00 96.06 86 ALA A O 1
ATOM 621 N N . PRO A 1 87 ? 2.654 -10.175 -1.578 1.00 96.00 87 PRO A N 1
ATOM 622 C CA . PRO A 1 87 ? 2.339 -9.635 -2.903 1.00 96.00 87 PRO A CA 1
ATOM 623 C C . PRO A 1 87 ? 3.062 -10.385 -4.027 1.00 96.00 87 PRO A C 1
ATOM 625 O O . PRO A 1 87 ? 2.510 -10.577 -5.112 1.00 96.00 87 PRO A O 1
ATOM 628 N N . ALA A 1 88 ? 4.279 -10.876 -3.769 1.00 93.62 88 ALA A N 1
ATOM 629 C CA . ALA A 1 88 ? 5.039 -11.667 -4.733 1.00 93.62 88 ALA A CA 1
ATOM 630 C C . ALA A 1 88 ? 4.353 -13.004 -5.070 1.00 93.62 88 ALA A C 1
ATOM 632 O O . ALA A 1 88 ? 4.313 -13.381 -6.242 1.00 93.62 88 ALA A O 1
ATOM 633 N N . ALA A 1 89 ? 3.787 -13.684 -4.067 1.00 93.44 89 ALA A N 1
ATOM 634 C CA . ALA A 1 89 ? 3.076 -14.946 -4.254 1.00 93.44 89 ALA A CA 1
ATOM 635 C C . ALA A 1 89 ? 1.760 -14.731 -5.014 1.00 93.44 89 ALA A C 1
ATOM 637 O O . ALA A 1 89 ? 1.498 -15.411 -6.003 1.00 93.44 89 ALA A O 1
ATOM 638 N N . ALA A 1 90 ? 0.976 -13.724 -4.618 1.00 92.06 90 ALA A N 1
ATOM 639 C CA . ALA A 1 90 ? -0.270 -13.376 -5.296 1.00 92.06 90 ALA A CA 1
ATOM 640 C C . ALA A 1 90 ? -0.046 -12.981 -6.768 1.00 92.06 90 ALA A C 1
ATOM 642 O O . ALA A 1 90 ? -0.781 -13.415 -7.655 1.00 92.06 90 ALA A O 1
ATOM 643 N N 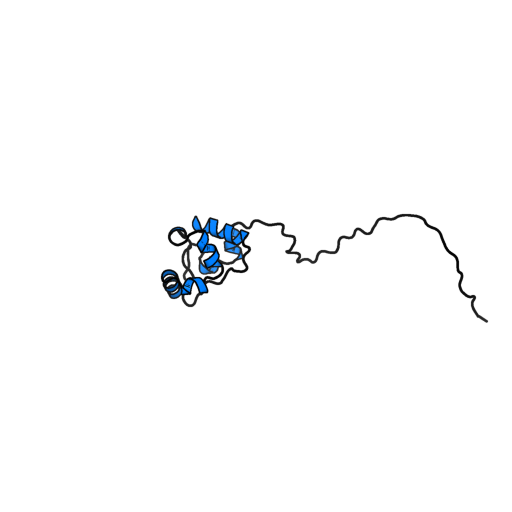. ARG A 1 91 ? 1.020 -12.222 -7.059 1.00 93.75 91 ARG A N 1
ATOM 644 C CA . ARG A 1 91 ? 1.395 -11.848 -8.431 1.00 93.75 91 ARG A CA 1
ATOM 645 C C . ARG A 1 91 ? 1.671 -13.058 -9.323 1.00 93.75 91 ARG A C 1
ATOM 647 O O . ARG A 1 91 ? 1.372 -13.003 -10.510 1.00 93.75 91 ARG A O 1
ATOM 654 N N . ALA A 1 92 ? 2.235 -14.147 -8.801 1.00 90.31 92 ALA A N 1
ATOM 655 C CA . ALA A 1 92 ? 2.5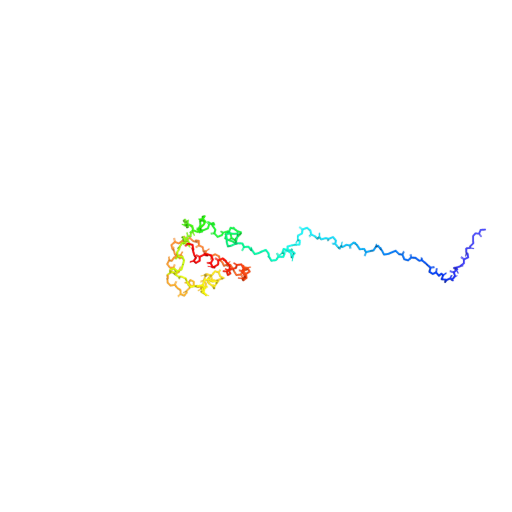35 -15.326 -9.615 1.00 90.31 92 ALA A CA 1
ATOM 656 C C . ALA A 1 92 ? 1.268 -15.971 -10.218 1.00 90.31 92 ALA A C 1
ATOM 658 O O . ALA A 1 92 ? 1.329 -16.514 -11.324 1.00 90.31 92 ALA A O 1
ATOM 659 N N . GLY A 1 93 ? 0.126 -15.858 -9.529 1.00 90.12 93 GLY A N 1
ATOM 660 C CA . GLY A 1 93 ? -1.152 -16.458 -9.928 1.00 90.12 93 GLY A CA 1
ATOM 661 C C . GLY A 1 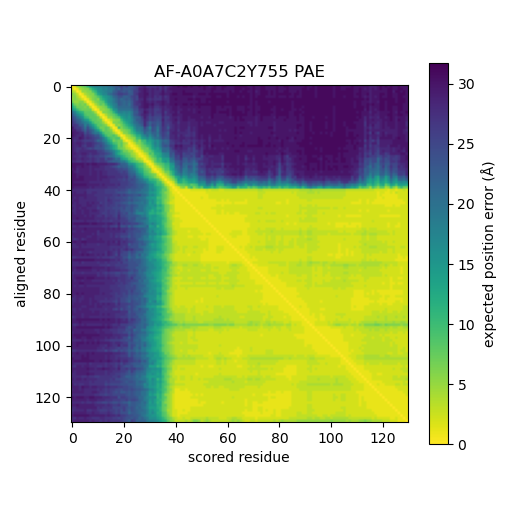93 ? -2.140 -15.533 -10.650 1.00 90.12 93 GLY A C 1
ATOM 662 O O . GLY A 1 93 ? -3.137 -16.029 -11.163 1.00 90.12 93 GLY A O 1
ATOM 663 N N . ASP A 1 94 ? -1.894 -14.220 -10.719 1.00 94.00 94 ASP A N 1
ATOM 664 C CA . ASP A 1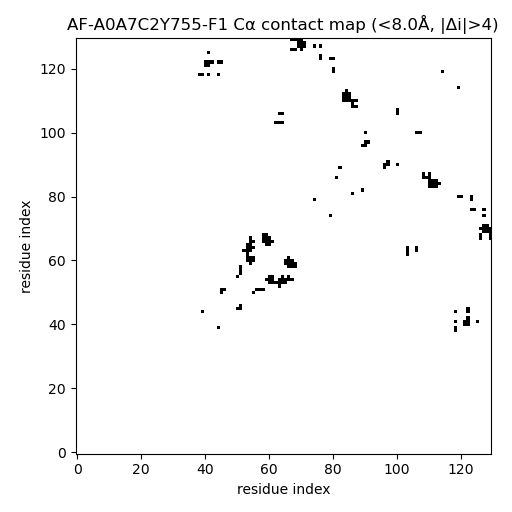 94 ? -2.858 -13.237 -11.246 1.00 94.00 94 ASP A CA 1
ATOM 665 C C . ASP A 1 94 ? -2.253 -12.425 -12.411 1.00 94.00 94 ASP A C 1
ATOM 667 O O . ASP A 1 94 ? -1.320 -11.636 -12.239 1.00 94.00 94 ASP A O 1
ATOM 671 N N . GLU A 1 95 ? -2.810 -12.588 -13.616 1.00 96.44 95 GLU A N 1
ATOM 672 C CA . GLU A 1 95 ? -2.363 -11.895 -14.835 1.00 96.44 95 GLU A CA 1
ATOM 673 C C . GLU A 1 95 ? -2.488 -10.367 -14.763 1.00 96.44 95 GLU A C 1
ATOM 675 O O . GLU A 1 95 ? -1.642 -9.646 -15.302 1.00 96.44 95 GLU A O 1
ATOM 680 N N . ARG A 1 96 ? -3.511 -9.841 -14.080 1.00 94.94 96 ARG A N 1
ATOM 681 C CA . ARG A 1 96 ? -3.660 -8.396 -13.863 1.00 94.94 96 ARG A CA 1
ATOM 682 C C . ARG A 1 96 ? -2.517 -7.892 -12.988 1.00 94.94 96 ARG A C 1
ATOM 684 O O . ARG A 1 96 ? -1.916 -6.872 -13.325 1.00 94.94 96 ARG A O 1
ATOM 691 N N . LEU A 1 97 ? -2.165 -8.612 -11.920 1.00 95.75 97 LEU A N 1
ATOM 692 C CA . LEU A 1 97 ? -1.042 -8.240 -11.051 1.00 95.75 97 LEU A CA 1
ATOM 693 C C . LEU A 1 97 ? 0.315 -8.361 -11.754 1.00 95.75 97 LEU A C 1
ATOM 695 O O . LEU A 1 97 ? 1.179 -7.510 -11.543 1.00 95.75 97 LEU A O 1
ATOM 699 N N . LYS A 1 98 ? 0.512 -9.356 -12.629 1.00 96.25 98 LYS A N 1
ATOM 700 C CA . LYS A 1 98 ? 1.734 -9.459 -13.450 1.00 96.25 98 LYS A CA 1
ATOM 701 C C . LYS A 1 98 ? 1.899 -8.254 -14.365 1.00 96.25 98 LYS A C 1
ATOM 703 O O . LYS A 1 98 ? 2.952 -7.622 -14.339 1.00 96.25 98 LYS A O 1
ATOM 708 N N . LYS A 1 99 ? 0.853 -7.901 -15.120 1.00 96.75 99 LYS A N 1
ATOM 709 C CA . LYS A 1 99 ? 0.859 -6.732 -16.018 1.00 96.75 99 LYS A CA 1
ATOM 710 C C . LYS A 1 99 ? 1.089 -5.434 -15.251 1.00 96.75 99 LYS A C 1
ATOM 712 O O . LYS A 1 99 ? 1.855 -4.580 -15.694 1.00 96.75 99 LYS A O 1
ATOM 717 N N . LEU A 1 100 ? 0.452 -5.298 -14.088 1.00 95.62 100 LEU A N 1
ATOM 718 C CA . LEU A 1 100 ? 0.634 -4.136 -13.228 1.00 95.62 100 LEU A CA 1
ATOM 719 C C . LEU A 1 100 ? 2.080 -4.045 -12.732 1.00 95.62 100 LEU A C 1
ATOM 721 O O . LEU A 1 100 ? 2.707 -3.009 -12.887 1.00 95.62 100 LEU A O 1
ATOM 725 N N . SER A 1 101 ? 2.650 -5.137 -12.223 1.00 95.25 101 SER A N 1
ATOM 726 C CA . SER A 1 101 ? 4.045 -5.174 -11.769 1.00 95.25 101 SER A CA 1
ATOM 727 C C . SER A 1 101 ? 5.046 -4.885 -12.892 1.00 95.25 101 SER A C 1
ATOM 729 O O . SER A 1 101 ? 6.008 -4.162 -12.660 1.00 95.25 101 SER A O 1
ATOM 731 N N . GLN A 1 102 ? 4.812 -5.382 -14.109 1.00 96.12 102 GLN A N 1
ATOM 732 C CA . GLN A 1 102 ? 5.659 -5.082 -15.270 1.00 96.12 102 GLN A CA 1
ATOM 733 C C . GLN A 1 102 ? 5.679 -3.585 -15.601 1.00 96.12 102 GLN A C 1
ATOM 735 O O . GLN A 1 102 ? 6.731 -3.055 -15.944 1.00 96.12 102 GLN A O 1
ATOM 740 N N . ARG A 1 103 ? 4.543 -2.890 -15.452 1.00 96.69 103 ARG A N 1
ATOM 741 C CA . ARG A 1 103 ? 4.451 -1.438 -15.675 1.00 96.69 103 ARG A CA 1
ATOM 742 C C . ARG A 1 103 ? 5.340 -0.631 -14.725 1.00 96.69 103 ARG A C 1
ATOM 744 O O . ARG A 1 103 ? 5.812 0.427 -15.124 1.00 96.69 103 ARG A O 1
ATOM 751 N N . TYR A 1 104 ? 5.551 -1.112 -13.500 1.00 96.75 104 TYR A N 1
ATOM 752 C CA . TYR A 1 104 ? 6.311 -0.410 -12.459 1.00 96.75 104 TYR A CA 1
ATOM 753 C C . TYR A 1 104 ? 7.720 -0.987 -12.232 1.00 96.75 104 TYR A C 1
ATOM 755 O O . TYR A 1 104 ? 8.395 -0.600 -11.282 1.00 96.75 104 TYR A O 1
ATOM 763 N N . TYR A 1 105 ? 8.194 -1.898 -13.089 1.00 94.81 105 TYR A N 1
ATOM 764 C CA . TYR A 1 105 ? 9.534 -2.481 -12.975 1.00 94.81 105 TYR A CA 1
ATOM 765 C C . TYR A 1 105 ? 10.632 -1.392 -13.027 1.00 94.81 105 TYR A C 1
ATOM 767 O O . TYR A 1 105 ? 10.543 -0.495 -13.868 1.00 94.81 105 TYR A O 1
ATOM 775 N N . PRO A 1 106 ? 11.685 -1.459 -12.181 1.00 95.81 106 PRO A N 1
ATOM 776 C CA . PRO A 1 106 ? 12.060 -2.558 -11.279 1.00 95.81 106 PRO A CA 1
ATOM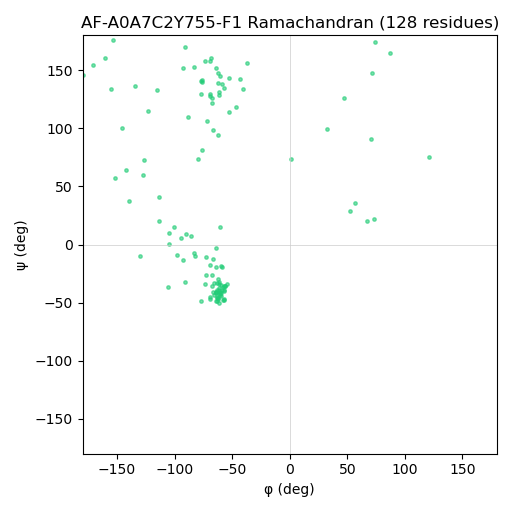 777 C C . PRO A 1 106 ? 11.454 -2.498 -9.868 1.00 95.81 106 PRO A C 1
ATOM 779 O O . PRO A 1 106 ? 11.845 -3.285 -9.004 1.00 95.81 106 PRO A O 1
ATOM 782 N N . ILE A 1 107 ? 10.505 -1.596 -9.606 1.00 95.62 107 ILE A N 1
ATOM 783 C CA . ILE A 1 107 ? 9.900 -1.454 -8.280 1.00 95.62 107 ILE A CA 1
ATOM 784 C C . ILE A 1 107 ? 9.040 -2.679 -7.963 1.00 95.62 107 ILE A C 1
ATOM 786 O O . ILE A 1 107 ? 8.166 -3.082 -8.733 1.00 95.62 107 ILE A O 1
ATOM 790 N N . THR A 1 108 ? 9.293 -3.274 -6.799 1.00 93.81 108 THR A N 1
ATOM 791 C CA . THR A 1 108 ? 8.524 -4.404 -6.275 1.00 93.81 108 THR A CA 1
ATOM 792 C C . THR A 1 108 ? 7.808 -3.969 -5.008 1.00 93.81 108 THR A C 1
ATOM 794 O O . THR A 1 108 ? 8.414 -3.354 -4.133 1.00 93.81 108 THR A O 1
ATOM 797 N N . MET A 1 109 ? 6.519 -4.293 -4.903 1.00 96.00 109 MET A N 1
ATOM 798 C CA . MET A 1 109 ? 5.757 -4.034 -3.686 1.00 96.00 109 MET A CA 1
ATOM 799 C C . MET A 1 109 ? 6.285 -4.930 -2.552 1.00 96.00 109 MET A C 1
ATOM 801 O O . MET A 1 109 ? 6.290 -6.154 -2.725 1.00 96.00 109 MET A O 1
ATOM 805 N N . PRO A 1 110 ? 6.745 -4.358 -1.424 1.00 95.56 110 PRO A N 1
ATOM 806 C CA . PRO A 1 110 ? 7.234 -5.141 -0.297 1.00 95.56 110 PRO A CA 1
ATOM 807 C C . PRO A 1 110 ? 6.087 -5.889 0.390 1.00 95.56 110 PRO A C 1
ATOM 809 O O . PRO A 1 110 ? 4.921 -5.511 0.276 1.00 95.56 110 PRO A O 1
ATOM 812 N N . ALA A 1 111 ? 6.433 -6.956 1.107 1.00 97.06 111 ALA A N 1
ATOM 813 C CA . ALA A 1 111 ? 5.502 -7.653 1.983 1.00 97.06 111 ALA A CA 1
ATOM 814 C C . ALA A 1 111 ? 5.286 -6.862 3.282 1.00 97.06 111 ALA A C 1
ATOM 816 O O . ALA A 1 111 ? 6.231 -6.306 3.839 1.00 97.06 111 ALA A O 1
ATOM 817 N N . PHE A 1 112 ? 4.048 -6.857 3.770 1.00 95.81 112 PHE A N 1
ATOM 818 C CA . PHE A 1 112 ? 3.640 -6.269 5.049 1.00 95.81 112 PHE A CA 1
ATOM 819 C C . PHE A 1 112 ? 3.187 -7.365 6.027 1.00 95.81 112 PHE A C 1
ATOM 821 O O . PHE A 1 112 ? 2.174 -7.249 6.710 1.00 95.81 112 PHE A O 1
ATOM 828 N N . ASP A 1 113 ? 3.913 -8.481 6.052 1.00 94.81 113 ASP A N 1
ATOM 829 C CA . ASP A 1 113 ? 3.648 -9.653 6.894 1.00 94.81 113 ASP A CA 1
ATOM 830 C C . ASP A 1 113 ? 3.850 -9.395 8.395 1.00 94.81 113 ASP A C 1
ATOM 832 O O . ASP A 1 113 ? 3.196 -10.031 9.221 1.00 94.81 113 ASP A O 1
ATOM 836 N N . SER A 1 114 ? 4.706 -8.431 8.734 1.00 94.44 114 SER A N 1
ATOM 837 C CA . SER A 1 114 ? 4.968 -7.966 10.101 1.00 94.44 114 SER A CA 1
ATOM 838 C C . SER A 1 114 ? 3.966 -6.931 10.626 1.00 94.44 114 SER A C 1
ATOM 840 O O . SER A 1 114 ? 4.018 -6.588 11.809 1.00 94.44 114 SER A O 1
ATOM 842 N N . LEU A 1 115 ? 3.050 -6.433 9.787 1.00 93.38 115 LEU A N 1
ATOM 843 C CA . LEU A 1 115 ? 1.989 -5.532 10.235 1.00 93.38 115 LEU A CA 1
ATOM 844 C C . LEU A 1 115 ? 0.998 -6.304 11.118 1.00 93.38 115 LEU A C 1
ATOM 846 O O . LEU A 1 115 ? 0.508 -7.368 10.727 1.00 93.38 115 LEU A O 1
ATOM 850 N N . ASP A 1 116 ? 0.690 -5.760 12.302 1.00 94.12 116 ASP A N 1
ATOM 851 C CA . ASP A 1 116 ? -0.290 -6.357 13.215 1.00 94.12 116 ASP A CA 1
ATOM 852 C C . ASP A 1 116 ? -1.621 -6.617 12.498 1.00 94.12 116 ASP A C 1
ATOM 854 O O . ASP A 1 116 ? -2.071 -5.821 11.672 1.00 94.12 116 ASP A O 1
ATOM 858 N N . ARG A 1 117 ? -2.285 -7.724 12.848 1.00 93.69 117 ARG A N 1
ATOM 859 C CA . ARG A 1 117 ? -3.543 -8.125 12.213 1.00 93.69 117 ARG A CA 1
ATOM 860 C C . ARG A 1 117 ? -4.598 -7.028 12.324 1.00 93.69 117 ARG A C 1
ATOM 862 O O . ARG A 1 117 ? -5.242 -6.727 11.330 1.00 93.69 117 ARG A O 1
ATOM 869 N N . THR A 1 118 ? -4.783 -6.434 13.501 1.00 95.19 118 THR A N 1
ATOM 870 C CA . THR A 1 118 ? -5.830 -5.422 13.716 1.00 95.19 118 THR A CA 1
ATOM 871 C C . THR A 1 118 ? -5.538 -4.161 12.910 1.00 95.19 118 THR A C 1
ATOM 873 O O . THR A 1 118 ? -6.436 -3.598 12.282 1.00 95.19 118 THR A O 1
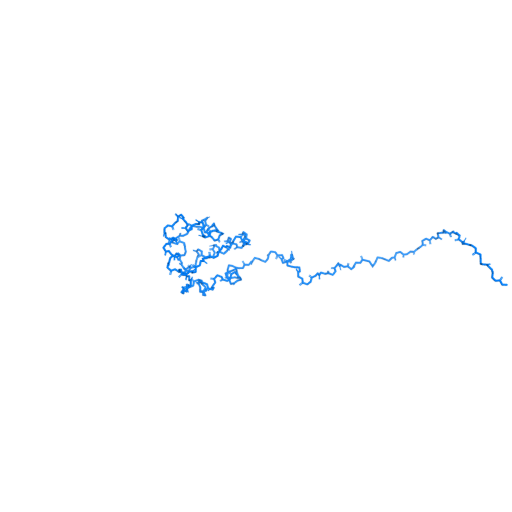ATOM 876 N N . ALA A 1 119 ? -4.270 -3.747 12.876 1.00 95.31 119 ALA A N 1
ATOM 877 C CA . ALA A 1 119 ? -3.822 -2.619 12.070 1.00 95.31 119 ALA A CA 1
ATOM 878 C C . ALA A 1 119 ? -4.023 -2.883 10.566 1.00 95.31 119 ALA A C 1
ATOM 880 O O . ALA A 1 119 ? -4.595 -2.051 9.862 1.00 95.31 119 ALA A O 1
ATOM 881 N N . LEU A 1 120 ? -3.638 -4.065 10.076 1.00 96.06 120 LEU A N 1
ATOM 882 C CA . LEU A 1 120 ? -3.844 -4.459 8.683 1.00 96.06 120 LEU A CA 1
ATOM 883 C C . LEU A 1 120 ? -5.327 -4.425 8.298 1.00 96.06 120 LEU A C 1
ATOM 885 O O . LEU A 1 120 ? -5.674 -3.841 7.276 1.00 96.06 120 LEU A O 1
ATOM 889 N N . GLU A 1 121 ? -6.202 -5.000 9.125 1.00 95.75 121 GLU A N 1
ATOM 890 C CA . GLU A 1 121 ? -7.646 -4.997 8.874 1.00 95.75 121 GLU A CA 1
ATOM 891 C C . GLU A 1 121 ? -8.218 -3.572 8.828 1.00 95.75 121 GLU A C 1
ATOM 893 O O . GLU A 1 121 ? -8.971 -3.248 7.905 1.00 95.75 121 GLU A O 1
ATOM 898 N N . THR A 1 122 ? -7.786 -2.707 9.755 1.00 96.81 122 THR A N 1
ATOM 899 C CA . THR A 1 122 ? -8.166 -1.282 9.817 1.00 96.81 122 THR A CA 1
ATOM 900 C C . THR A 1 122 ? -7.742 -0.527 8.555 1.00 96.81 122 THR A C 1
ATOM 902 O O . THR A 1 122 ? -8.507 0.268 7.999 1.00 96.81 122 THR A O 1
ATOM 905 N N . LEU A 1 123 ? -6.520 -0.779 8.077 1.00 96.94 123 LEU A N 1
ATOM 906 C CA . LEU A 1 123 ? -6.011 -0.194 6.841 1.00 96.94 123 LEU A CA 1
ATOM 907 C C . LEU A 1 123 ? -6.831 -0.670 5.637 1.00 96.94 123 LEU A C 1
ATOM 909 O O . LEU A 1 123 ? -7.276 0.156 4.844 1.00 96.94 123 LEU A O 1
ATOM 913 N N . VAL A 1 124 ? -7.063 -1.980 5.517 1.00 97.38 124 VAL A N 1
ATOM 914 C CA . VAL A 1 124 ? -7.826 -2.591 4.416 1.00 97.38 124 VAL A CA 1
ATOM 915 C C . VAL A 1 124 ? -9.251 -2.044 4.352 1.00 97.38 124 VAL A C 1
ATOM 917 O O . VAL A 1 124 ? -9.724 -1.738 3.260 1.00 97.38 124 VAL A O 1
ATOM 920 N N . ASP A 1 125 ? -9.913 -1.870 5.500 1.00 97.25 125 ASP A N 1
ATOM 921 C CA . ASP A 1 125 ? -11.261 -1.290 5.569 1.00 97.25 125 ASP A CA 1
ATOM 922 C C . ASP A 1 125 ? -11.291 0.096 4.946 1.00 97.25 125 ASP A C 1
ATOM 924 O O . ASP A 1 125 ? -12.131 0.400 4.103 1.00 97.25 125 ASP A O 1
ATOM 928 N N . SER A 1 126 ? -10.324 0.928 5.323 1.00 96.69 126 SER A N 1
ATOM 929 C CA . SER A 1 126 ? -10.257 2.292 4.818 1.00 96.69 126 SER A CA 1
ATOM 930 C C . SER A 1 126 ? -9.896 2.322 3.335 1.00 96.69 126 SER A C 1
ATOM 932 O O . SER A 1 126 ? -10.565 3.006 2.568 1.00 96.69 126 SER A O 1
ATOM 934 N N . LEU A 1 127 ? -8.898 1.543 2.905 1.00 96.56 127 LEU A N 1
ATOM 935 C CA . LEU A 1 127 ? -8.439 1.484 1.513 1.00 96.56 127 LEU A CA 1
ATOM 936 C C . LEU A 1 127 ? -9.553 1.118 0.522 1.00 96.56 127 LEU A C 1
ATOM 938 O O . LEU A 1 127 ? -9.579 1.638 -0.591 1.00 96.56 127 LEU A O 1
ATOM 942 N N . LEU A 1 128 ? -10.486 0.248 0.908 1.00 96.75 128 LEU A N 1
ATOM 943 C CA . LEU A 1 128 ? -11.607 -0.146 0.047 1.00 96.75 128 LEU A CA 1
ATOM 944 C C . LEU A 1 128 ? -12.669 0.951 -0.111 1.00 96.75 128 LEU A C 1
ATOM 946 O O . LEU A 1 128 ? -13.526 0.838 -0.983 1.00 96.75 128 LEU A O 1
ATOM 950 N N . THR A 1 129 ? -12.589 2.017 0.685 1.00 95.12 129 THR A N 1
ATOM 951 C CA . THR A 1 129 ? -13.502 3.169 0.631 1.00 95.12 129 THR A CA 1
ATOM 952 C C . THR A 1 129 ? -12.882 4.417 -0.011 1.00 95.12 129 THR A C 1
ATOM 954 O O . THR A 1 129 ? -13.541 5.453 -0.074 1.00 95.12 129 THR A O 1
ATOM 957 N N . TRP A 1 130 ? -11.622 4.345 -0.459 1.00 92.06 130 TRP A N 1
ATOM 958 C CA . TRP A 1 130 ? -10.840 5.492 -0.947 1.00 92.06 130 TRP A CA 1
ATOM 959 C C . TRP A 1 130 ? -11.065 5.908 -2.396 1.00 92.06 130 TRP A C 1
ATOM 961 O O . TRP A 1 130 ? -11.258 5.044 -3.284 1.00 92.06 130 TRP A O 1
#

pLDDT: mean 82.43, std 20.29, range [39.53, 98.25]

Mean predicted aligned error: 13.5 Å

Nearest PDB structures (foldseek):
  2l4d-assembly1_A  TM=7.386E-01  e=8.498E-02  Pseudomonas putida KT2440
  6rte-assembly1_A  TM=7.575E-01  e=3.110E-01  Pseudomonas aeruginosa
  6onq-assembly1_A  TM=6.796E-01  e=3.110E-01  Methylorubrum extorquens